Protein AF-A0A836UVW4-F1 (afdb_monomer_lite)

Secondary structure (DSSP, 8-state):
----PPPP-TT----HHHHHHHH---HHHHHHHHHHHHHHHHHHHHHHHHHHHHHHHHHHHHHHHHHHHHHHHHHHHHTTT---EESS----SSS--PEEPBPP-PPPPPP-----PPPPPPPPTTS-HHHHHHHHHHHHHHHHHHHHHHHHHHHHHHHHHHHHHHHHHTT-B--

Foldseek 3Di:
DDPDDDDDPLPDDDDLVRCCVVPVDDSVVSVVVNVVSVVVVVVVVVVVVVVVVVVVVVVVVVVVVVVVVVVVVVCVCVPPLHQLADCDDPDDPVDSGHHHAAEQDDQDDQDPDADPDDQDDQDDPVDPRVVVRVVSVVVNVVNVVVNVVSVVVNVVSVVVNVVSVVCVVSVRHDD

Structure (mmCIF, N/CA/C/O backbone):
data_AF-A0A836UVW4-F1
#
_entry.id   AF-A0A836UVW4-F1
#
loop_
_atom_site.group_PDB
_atom_site.id
_atom_site.type_symbol
_atom_site.label_atom_id
_atom_site.label_alt_id
_atom_site.label_comp_id
_atom_site.label_asym_id
_atom_site.label_entity_id
_atom_site.label_seq_id
_atom_site.pdbx_PDB_ins_code
_atom_site.Cartn_x
_atom_site.Cartn_y
_atom_site.Cartn_z
_atom_site.occupancy
_atom_site.B_iso_or_equiv
_atom_site.auth_seq_id
_atom_site.auth_comp_id
_atom_site.auth_asym_id
_atom_site.auth_atom_id
_atom_site.pdbx_PDB_model_num
ATOM 1 N N . MET A 1 1 ? 36.573 -0.872 -28.529 1.00 42.78 1 MET A N 1
ATOM 2 C CA . MET A 1 1 ? 36.962 0.307 -29.331 1.00 42.78 1 MET A CA 1
ATOM 3 C C . MET A 1 1 ? 36.820 -0.065 -30.794 1.00 42.78 1 MET A C 1
ATOM 5 O O . MET A 1 1 ? 37.561 -0.928 -31.245 1.00 42.78 1 MET A O 1
ATOM 9 N N . ALA A 1 2 ? 35.829 0.489 -31.494 1.00 44.72 2 ALA A N 1
ATOM 10 C CA . ALA A 1 2 ? 35.716 0.316 -32.940 1.00 44.72 2 ALA A CA 1
ATOM 11 C C . ALA A 1 2 ? 36.856 1.087 -33.626 1.00 44.72 2 ALA A C 1
ATOM 13 O O . ALA A 1 2 ? 37.186 2.196 -33.204 1.00 44.72 2 ALA A O 1
ATOM 14 N N . GLU A 1 3 ? 37.496 0.487 -34.631 1.00 41.88 3 GLU A N 1
ATOM 15 C CA . GLU A 1 3 ? 38.547 1.156 -35.402 1.00 41.88 3 GLU A CA 1
ATOM 16 C C . GLU A 1 3 ? 38.011 2.448 -36.047 1.00 41.88 3 GLU A C 1
ATOM 18 O O . GLU A 1 3 ? 36.883 2.450 -36.550 1.00 41.88 3 GLU A O 1
ATOM 23 N N . PRO A 1 4 ? 38.803 3.537 -36.095 1.00 46.94 4 PRO A N 1
ATOM 24 C CA . PRO A 1 4 ? 38.416 4.731 -36.830 1.00 46.94 4 PRO A CA 1
ATOM 25 C C . PRO A 1 4 ? 38.312 4.379 -38.318 1.00 46.94 4 PRO A C 1
ATOM 27 O O . PRO A 1 4 ? 39.313 4.095 -38.984 1.00 46.94 4 PRO A O 1
ATOM 30 N N . ARG A 1 5 ? 37.084 4.363 -38.847 1.00 56.50 5 ARG A N 1
ATOM 31 C CA . ARG A 1 5 ? 36.846 4.125 -40.272 1.00 56.50 5 ARG A CA 1
ATOM 32 C C . ARG A 1 5 ? 37.461 5.266 -41.078 1.00 56.50 5 ARG A C 1
ATOM 34 O O . ARG A 1 5 ? 37.298 6.443 -40.768 1.00 56.50 5 ARG A O 1
ATOM 41 N N . ARG A 1 6 ? 38.243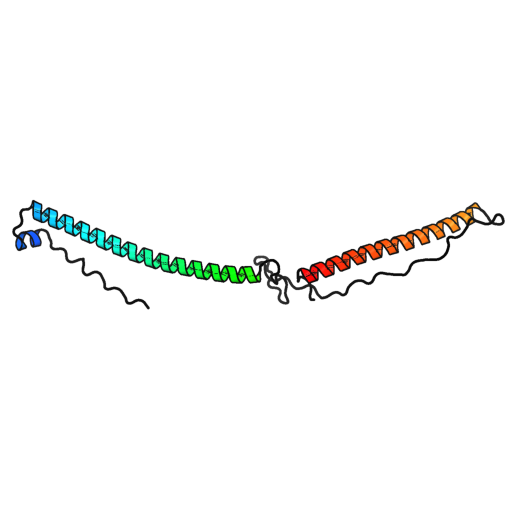 4.867 -42.081 1.00 51.75 6 ARG A N 1
ATOM 42 C CA . ARG A 1 6 ? 39.109 5.717 -42.904 1.00 51.75 6 ARG A CA 1
ATOM 43 C C . ARG A 1 6 ? 38.330 6.895 -43.488 1.00 51.75 6 ARG A C 1
ATOM 45 O O . ARG A 1 6 ? 37.303 6.693 -44.129 1.00 51.75 6 ARG A O 1
ATOM 52 N N . THR A 1 7 ? 38.868 8.100 -43.326 1.00 47.19 7 THR A N 1
ATOM 53 C CA . THR A 1 7 ? 38.403 9.318 -43.992 1.00 47.19 7 THR A CA 1
ATOM 54 C C . THR A 1 7 ? 38.245 9.068 -45.494 1.00 47.19 7 THR A C 1
ATOM 56 O O . THR A 1 7 ? 39.166 8.601 -46.166 1.00 47.19 7 THR A O 1
ATOM 59 N N . SER A 1 8 ? 37.046 9.350 -45.998 1.00 48.75 8 SER A N 1
ATOM 60 C CA . SER A 1 8 ? 36.608 9.134 -47.376 1.00 48.75 8 SER A CA 1
ATOM 61 C C . SER A 1 8 ? 37.585 9.725 -48.408 1.00 48.75 8 SER A C 1
ATOM 63 O O . SER A 1 8 ? 37.763 10.938 -48.497 1.00 48.75 8 SER A O 1
ATOM 65 N N . THR A 1 9 ? 38.193 8.879 -49.248 1.00 52.34 9 THR A N 1
ATOM 66 C CA . THR A 1 9 ? 39.016 9.279 -50.412 1.00 52.34 9 THR A CA 1
ATOM 67 C C . THR A 1 9 ? 38.180 9.791 -51.598 1.00 52.34 9 THR A C 1
ATOM 69 O O . THR A 1 9 ? 38.701 9.961 -52.697 1.00 52.34 9 THR A O 1
ATOM 72 N N . ARG A 1 10 ? 36.878 10.051 -51.410 1.00 56.22 10 ARG A N 1
ATOM 73 C CA . ARG A 1 10 ? 35.904 10.327 -52.487 1.00 56.22 10 ARG A CA 1
ATOM 74 C C . ARG A 1 10 ? 35.909 11.771 -53.015 1.00 56.22 10 ARG A C 1
ATOM 76 O O . ARG A 1 10 ? 35.035 12.126 -53.795 1.00 56.22 10 ARG A O 1
ATOM 83 N N . ARG A 1 11 ? 36.855 12.619 -52.593 1.00 58.84 11 ARG A N 1
ATOM 84 C CA . ARG A 1 11 ? 36.821 14.081 -52.827 1.00 58.84 11 ARG A CA 1
ATOM 85 C C . ARG A 1 11 ? 37.716 14.605 -53.956 1.00 58.84 11 ARG A C 1
ATOM 87 O O . ARG A 1 11 ? 37.769 15.813 -54.167 1.00 58.84 11 ARG A O 1
ATOM 94 N N . ALA A 1 12 ? 38.421 13.744 -54.688 1.00 62.53 12 ALA A N 1
ATOM 95 C CA . ALA A 1 12 ? 39.208 14.187 -55.840 1.00 62.53 12 ALA A CA 1
ATOM 96 C C . ALA A 1 12 ? 38.291 14.393 -57.061 1.00 62.53 12 ALA A C 1
ATOM 98 O O . ALA A 1 12 ? 37.961 13.435 -57.756 1.00 62.53 12 ALA A O 1
ATOM 99 N N . VAL A 1 13 ? 37.870 15.637 -57.310 1.00 70.81 13 VAL A N 1
ATOM 100 C CA . VAL A 1 13 ? 37.073 16.019 -58.489 1.00 70.81 13 VAL A CA 1
ATOM 101 C C . VAL A 1 13 ? 37.955 16.806 -59.456 1.00 70.81 13 VAL A C 1
ATOM 103 O O . VAL A 1 13 ? 38.582 17.790 -59.067 1.00 70.81 13 VAL A O 1
ATOM 106 N N . LEU A 1 14 ? 38.007 16.368 -60.716 1.00 80.81 14 LEU A N 1
ATOM 107 C CA . LEU A 1 14 ? 38.677 17.101 -61.791 1.00 80.81 14 LEU A CA 1
ATOM 108 C C . LEU A 1 14 ? 37.839 18.325 -62.189 1.00 80.81 14 LEU A C 1
ATOM 110 O O . LEU A 1 14 ? 36.615 18.241 -62.317 1.00 80.81 14 LEU A O 1
ATOM 114 N N . SER A 1 15 ? 38.492 19.465 -62.401 1.00 84.94 15 SER A N 1
ATOM 115 C CA . SER A 1 15 ? 37.840 20.673 -62.904 1.00 84.94 15 SER A CA 1
ATOM 116 C C . SER A 1 15 ? 37.337 20.476 -64.338 1.00 84.94 15 SER A C 1
ATOM 118 O O . SER A 1 15 ? 37.769 19.568 -65.048 1.00 84.94 15 SER A O 1
ATOM 120 N N . TYR A 1 16 ? 36.440 21.359 -64.785 1.00 87.44 16 TYR A N 1
ATOM 121 C CA . TYR A 1 16 ? 35.891 21.320 -66.147 1.00 87.44 16 TYR A CA 1
ATOM 122 C C . TYR A 1 16 ? 37.013 21.298 -67.193 1.00 87.44 16 TYR A C 1
ATOM 124 O O . TYR A 1 16 ? 37.022 20.470 -68.100 1.00 87.44 16 TYR A O 1
ATOM 132 N N . GLU A 1 17 ? 37.997 22.179 -67.012 1.00 87.38 17 GLU A N 1
ATOM 133 C CA . GLU A 1 17 ? 39.159 22.314 -67.885 1.00 87.38 17 GLU A CA 1
ATOM 134 C C . GLU A 1 17 ? 40.023 21.047 -67.880 1.00 87.38 17 GLU A C 1
ATOM 136 O O . GLU A 1 17 ? 40.427 20.574 -68.938 1.00 87.38 17 GLU A O 1
ATOM 141 N N . GLN A 1 18 ? 40.229 20.429 -66.712 1.00 88.56 18 GLN A N 1
ATOM 142 C CA . GLN A 1 18 ? 40.972 19.172 -66.607 1.00 88.56 18 GLN A CA 1
ATOM 143 C C . GLN A 1 18 ? 40.268 18.029 -67.341 1.00 88.56 18 GLN A C 1
ATOM 145 O O . GLN A 1 18 ? 40.917 17.292 -68.078 1.00 88.56 18 GLN A O 1
ATOM 150 N N . VAL A 1 19 ? 38.951 17.887 -67.178 1.00 87.12 19 VAL A N 1
ATOM 151 C CA . VAL A 1 19 ? 38.179 16.851 -67.880 1.00 87.12 19 VAL A CA 1
ATOM 152 C C . VAL A 1 19 ? 38.199 17.108 -69.385 1.00 87.12 19 VAL A C 1
ATOM 154 O O . VAL A 1 19 ? 38.484 16.191 -70.150 1.00 87.12 19 VAL A O 1
ATOM 157 N N . SER A 1 20 ? 37.972 18.351 -69.817 1.00 87.75 20 SER A N 1
ATOM 158 C CA . SER A 1 20 ? 37.973 18.724 -71.235 1.00 87.75 20 SER A CA 1
ATOM 159 C C . SER A 1 20 ? 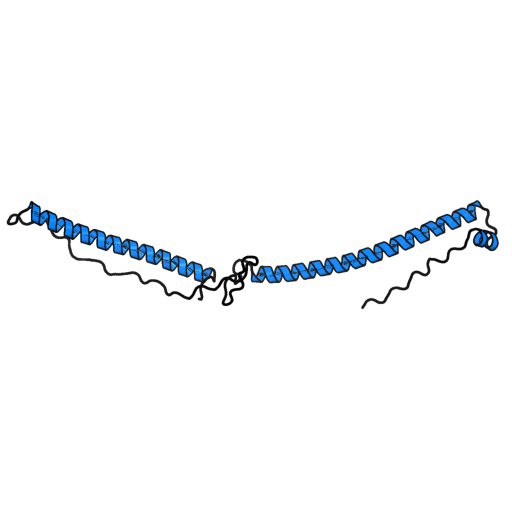39.317 18.444 -71.913 1.00 87.75 20 SER A C 1
ATOM 161 O O . SER A 1 20 ? 39.327 17.917 -73.021 1.00 87.75 20 SER A O 1
ATOM 163 N N . VAL A 1 21 ? 40.437 18.760 -71.253 1.00 91.19 21 VAL A N 1
ATOM 164 C CA . VAL A 1 21 ? 41.790 18.547 -71.794 1.00 91.19 21 VAL A CA 1
ATOM 165 C C . VAL A 1 21 ? 42.182 17.068 -71.792 1.00 91.19 21 VAL A C 1
ATOM 167 O O . VAL A 1 21 ? 42.831 16.613 -72.727 1.00 91.19 21 VAL A O 1
ATOM 170 N N . LEU A 1 22 ? 41.805 16.303 -70.762 1.00 90.62 22 LEU A N 1
ATOM 171 C CA . LEU A 1 22 ? 42.200 14.894 -70.636 1.00 90.62 22 LEU A CA 1
ATOM 172 C C . LEU A 1 22 ? 41.373 13.939 -71.501 1.00 90.62 22 LEU A C 1
ATOM 174 O O . LEU A 1 22 ? 41.853 12.856 -71.828 1.00 90.62 22 LEU A O 1
ATOM 178 N N . THR A 1 23 ? 40.126 14.296 -71.809 1.00 89.38 23 THR A N 1
ATOM 179 C CA . THR A 1 23 ? 39.171 13.385 -72.463 1.00 89.38 23 THR A CA 1
ATOM 180 C C . THR A 1 23 ? 38.800 13.793 -73.882 1.00 89.38 23 THR A C 1
ATOM 182 O O . THR A 1 23 ? 38.272 12.961 -74.616 1.00 89.38 23 THR A O 1
ATOM 185 N N . GLU A 1 24 ? 39.029 15.058 -74.256 1.00 91.06 24 GLU A N 1
ATOM 186 C CA . GLU A 1 24 ? 38.554 15.657 -75.514 1.00 91.06 24 GLU A CA 1
ATOM 187 C C . GLU A 1 24 ? 37.032 15.497 -75.724 1.00 91.06 24 GLU A C 1
ATOM 189 O O . GLU A 1 24 ? 36.526 15.520 -76.848 1.00 91.06 24 GLU A O 1
ATOM 194 N N . PHE A 1 25 ? 36.274 15.324 -74.635 1.00 91.44 25 PHE A N 1
ATOM 195 C CA . PHE A 1 25 ? 34.829 15.152 -74.700 1.00 91.44 25 PHE A CA 1
ATOM 196 C C . PHE A 1 25 ? 34.115 16.423 -75.190 1.00 91.44 25 PHE A C 1
ATOM 198 O O . PHE A 1 25 ? 34.524 17.538 -74.853 1.00 91.44 25 PHE A O 1
ATOM 205 N N . PRO A 1 26 ? 32.994 16.277 -75.925 1.00 92.81 26 PRO A N 1
ATOM 206 C CA . PRO A 1 26 ? 32.101 17.391 -76.224 1.00 92.81 26 PRO A CA 1
ATOM 207 C C . PRO A 1 26 ? 31.616 18.079 -74.942 1.00 92.81 26 PRO A C 1
ATOM 209 O O . PRO A 1 26 ? 31.394 17.418 -73.928 1.00 92.81 26 PRO A O 1
ATOM 212 N N . GLU A 1 27 ? 31.361 19.388 -75.005 1.00 91.56 27 GLU A N 1
ATOM 213 C CA . GLU A 1 27 ? 30.943 20.212 -73.856 1.00 91.56 27 GLU A CA 1
ATOM 214 C C . GLU A 1 27 ? 29.807 19.583 -73.032 1.00 91.56 27 GLU A C 1
ATOM 216 O O . GLU A 1 27 ? 29.866 19.568 -71.803 1.00 91.56 27 GLU A O 1
ATOM 221 N N . LEU A 1 28 ? 28.788 19.033 -73.702 1.00 91.56 28 LEU A N 1
ATOM 222 C CA . LEU A 1 28 ? 27.656 18.389 -73.034 1.00 91.56 28 LEU A CA 1
ATOM 223 C C . LEU A 1 28 ? 28.097 17.183 -72.190 1.00 91.56 28 LEU A C 1
ATOM 225 O O . LEU A 1 28 ? 27.674 17.055 -71.049 1.00 91.56 28 LEU A O 1
ATOM 229 N N . MET A 1 29 ? 29.012 16.357 -72.700 1.00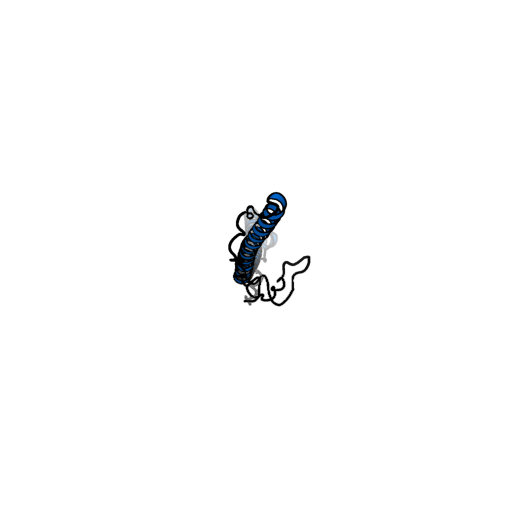 90.50 29 MET A N 1
ATOM 230 C CA . MET A 1 29 ? 29.528 15.194 -71.973 1.00 90.50 29 MET A CA 1
ATOM 231 C C . MET A 1 29 ? 30.427 15.591 -70.799 1.00 90.50 29 MET A C 1
ATOM 233 O O . MET A 1 29 ? 30.406 14.926 -69.765 1.00 90.50 29 MET A O 1
ATOM 237 N N . VAL A 1 30 ? 31.193 16.682 -70.924 1.00 88.94 30 VAL A N 1
ATOM 238 C CA . VAL A 1 30 ? 31.967 17.233 -69.798 1.00 88.94 30 VAL A CA 1
ATOM 239 C C . VAL A 1 30 ? 31.022 17.728 -68.698 1.00 88.94 30 VAL A C 1
ATOM 241 O O . VAL A 1 30 ? 31.258 17.458 -67.521 1.00 88.94 30 VAL A O 1
ATOM 244 N N . LYS A 1 31 ? 29.924 18.403 -69.063 1.00 87.50 31 LYS A N 1
ATOM 245 C CA . LYS A 1 31 ? 28.895 18.863 -68.116 1.00 87.50 31 LYS A CA 1
ATOM 246 C C . LYS A 1 31 ? 28.164 17.705 -67.439 1.00 87.50 31 LYS A C 1
ATOM 248 O O . LYS A 1 31 ? 28.026 17.729 -66.219 1.00 87.50 31 LYS A O 1
ATOM 253 N N . ASP A 1 32 ? 27.758 16.689 -68.197 1.00 89.94 32 ASP A N 1
ATOM 254 C CA . ASP A 1 32 ? 27.104 15.493 -67.655 1.00 89.94 32 ASP A CA 1
ATOM 255 C C . ASP A 1 32 ? 28.026 14.757 -66.680 1.00 89.94 32 ASP A C 1
ATOM 257 O O . ASP A 1 32 ? 27.609 14.400 -65.580 1.00 89.94 32 ASP A O 1
ATOM 261 N N . TYR A 1 33 ? 29.306 14.602 -67.038 1.00 88.38 33 TYR A N 1
ATOM 262 C CA . TYR A 1 33 ? 30.322 14.066 -66.137 1.00 88.38 33 TYR A CA 1
ATOM 263 C C . TYR A 1 33 ? 30.369 14.883 -64.840 1.00 88.38 33 TYR A C 1
ATOM 265 O O . TYR A 1 33 ? 30.186 14.332 -63.760 1.00 88.38 33 TYR A O 1
ATOM 273 N N . GLN A 1 34 ? 30.540 16.204 -64.912 1.00 86.50 34 GLN A N 1
ATOM 274 C CA . GLN A 1 34 ? 30.600 17.031 -63.704 1.00 86.50 34 GLN A CA 1
ATOM 275 C C . GLN A 1 34 ? 29.332 16.949 -62.844 1.00 86.50 34 GLN A C 1
ATOM 277 O O . GLN A 1 34 ? 29.448 16.903 -61.620 1.00 86.50 34 GLN A O 1
ATOM 282 N N . GLY A 1 35 ? 28.148 16.893 -63.461 1.00 87.75 35 GLY A N 1
ATOM 283 C CA . GLY A 1 35 ? 26.875 16.725 -62.759 1.00 87.75 35 GLY A CA 1
ATOM 284 C C . GLY A 1 35 ? 26.793 15.394 -62.013 1.00 87.75 35 GLY A C 1
ATOM 285 O O . GLY A 1 35 ? 26.560 15.378 -60.807 1.00 87.75 35 GLY A O 1
ATOM 286 N N . ILE A 1 36 ? 27.095 14.284 -62.694 1.00 88.56 36 ILE A N 1
ATOM 287 C CA . ILE A 1 36 ? 27.105 12.940 -62.092 1.00 88.56 36 ILE A CA 1
ATOM 288 C C . ILE A 1 36 ? 28.098 12.865 -60.923 1.00 88.56 36 ILE A C 1
ATOM 290 O O . ILE A 1 36 ? 27.806 12.265 -59.888 1.00 88.56 36 ILE A O 1
ATOM 294 N N . PHE A 1 37 ? 29.273 13.486 -61.059 1.00 84.88 37 PHE A N 1
ATOM 295 C CA . PHE A 1 37 ? 30.259 13.532 -59.978 1.00 84.88 37 PHE A CA 1
ATOM 296 C C . PHE A 1 37 ? 29.796 14.387 -58.796 1.00 84.88 37 PHE A C 1
ATOM 298 O O . PHE A 1 37 ? 30.016 13.992 -57.651 1.00 84.88 37 PHE A O 1
ATOM 305 N N . ALA A 1 38 ? 29.140 15.521 -59.045 1.00 85.31 38 ALA A N 1
ATOM 306 C CA . ALA A 1 38 ? 28.564 16.342 -57.984 1.00 85.31 38 ALA A CA 1
ATOM 307 C C . ALA A 1 38 ? 27.494 15.567 -57.193 1.00 85.31 38 ALA A C 1
ATOM 309 O O . ALA A 1 38 ? 27.536 15.561 -55.961 1.00 85.31 38 ALA A O 1
ATOM 310 N N . ASP A 1 39 ? 26.612 14.836 -57.879 1.00 88.62 39 ASP A N 1
ATOM 311 C CA . ASP A 1 39 ? 25.606 13.974 -57.247 1.00 88.62 39 ASP A CA 1
ATOM 312 C C . ASP A 1 39 ? 26.250 12.839 -56.439 1.00 88.62 39 ASP A C 1
ATOM 314 O O . ASP A 1 39 ? 25.805 12.513 -55.336 1.00 88.62 39 ASP A O 1
ATOM 318 N N . PHE A 1 40 ? 27.336 12.246 -56.946 1.00 87.38 40 PHE A N 1
ATOM 319 C CA . PHE A 1 40 ? 28.084 11.221 -56.218 1.00 87.38 40 PHE A CA 1
ATOM 320 C C . PHE A 1 40 ? 28.688 11.765 -54.916 1.00 87.38 40 PHE A C 1
ATOM 322 O O . PHE A 1 40 ? 28.617 11.098 -53.882 1.00 87.38 40 PHE A O 1
ATOM 329 N N . VAL A 1 41 ? 29.247 12.979 -54.946 1.00 85.38 41 VAL A N 1
ATOM 330 C CA . VAL A 1 41 ? 29.773 13.651 -53.748 1.00 85.38 41 VAL A CA 1
ATOM 331 C C . VAL A 1 41 ? 28.646 13.948 -52.756 1.00 85.38 41 VAL A C 1
ATOM 333 O O . VAL A 1 41 ? 28.776 13.604 -51.583 1.00 85.38 41 VAL A O 1
ATOM 336 N N . ALA A 1 42 ? 27.515 14.490 -53.215 1.00 86.62 42 ALA A N 1
ATOM 337 C CA . ALA A 1 42 ? 26.364 14.779 -52.356 1.00 86.62 42 ALA A CA 1
ATOM 338 C C . ALA A 1 42 ? 25.778 13.513 -51.701 1.00 86.62 42 ALA A C 1
ATOM 340 O O . ALA A 1 42 ? 25.433 13.511 -50.515 1.00 86.62 42 ALA A O 1
ATOM 341 N N . ASN A 1 43 ? 25.708 12.409 -52.450 1.00 89.75 43 ASN A N 1
ATOM 342 C CA . ASN A 1 43 ? 25.307 11.109 -51.919 1.00 89.75 43 ASN A CA 1
ATOM 343 C C . ASN A 1 43 ? 26.312 10.583 -50.889 1.00 89.75 43 ASN A C 1
ATOM 345 O O . ASN A 1 43 ? 25.902 10.037 -49.867 1.00 89.75 43 ASN A O 1
ATOM 349 N N . ALA A 1 44 ? 27.615 10.760 -51.123 1.00 87.00 44 ALA A N 1
ATOM 350 C CA . ALA A 1 44 ? 28.640 10.375 -50.160 1.00 87.00 44 ALA A CA 1
ATOM 351 C C . ALA A 1 44 ? 28.512 11.160 -48.844 1.00 87.00 44 ALA A C 1
ATOM 353 O O . ALA A 1 44 ? 28.475 10.534 -47.791 1.00 87.00 44 ALA A O 1
ATOM 354 N N . ASP A 1 45 ? 28.353 12.485 -48.896 1.00 85.75 45 ASP A N 1
ATOM 355 C CA . ASP A 1 45 ? 28.161 13.307 -47.691 1.00 85.75 45 ASP A CA 1
ATOM 356 C C . ASP A 1 45 ? 26.852 12.936 -46.953 1.00 85.75 45 ASP A C 1
ATOM 358 O O . ASP A 1 45 ? 26.802 12.914 -45.721 1.00 85.75 45 ASP A O 1
ATOM 362 N N . SER A 1 46 ? 25.792 12.585 -47.693 1.00 91.81 46 SER A N 1
ATOM 363 C CA . SER A 1 46 ? 24.529 12.109 -47.108 1.00 91.81 46 SER A CA 1
ATOM 364 C C . SER A 1 46 ? 24.692 10.764 -46.392 1.00 91.81 46 SER A C 1
ATOM 366 O O . SER A 1 46 ? 24.128 10.572 -45.314 1.00 91.81 46 SER A O 1
ATOM 368 N N . ILE A 1 47 ? 25.478 9.842 -46.961 1.00 89.50 47 ILE A N 1
ATOM 369 C CA . ILE A 1 47 ? 25.819 8.558 -46.331 1.00 89.50 47 ILE A CA 1
ATOM 370 C C . ILE A 1 47 ? 26.628 8.792 -45.054 1.00 89.50 47 ILE A C 1
ATOM 372 O O . ILE A 1 47 ? 26.280 8.225 -44.020 1.00 89.50 47 ILE A O 1
ATOM 376 N N . ASP A 1 48 ? 27.638 9.661 -45.100 1.00 86.94 48 ASP A N 1
ATOM 377 C CA . ASP A 1 48 ? 28.472 9.984 -43.938 1.00 86.94 48 ASP A CA 1
ATOM 378 C C . ASP A 1 48 ? 27.615 10.592 -42.803 1.00 86.94 48 ASP A C 1
ATOM 380 O O . ASP A 1 48 ? 27.748 10.228 -41.634 1.00 86.94 48 ASP A O 1
ATOM 384 N N . SER A 1 49 ? 26.658 11.467 -43.139 1.00 90.00 49 SER A N 1
ATOM 385 C CA . SER A 1 49 ? 25.709 12.028 -42.166 1.00 90.00 49 SER A CA 1
ATOM 386 C C . SER A 1 49 ? 24.770 10.974 -41.565 1.00 90.00 49 SER A C 1
ATOM 388 O O . SER A 1 49 ? 24.486 11.005 -40.363 1.00 90.00 49 SER A O 1
ATOM 390 N N . LEU A 1 50 ? 24.282 10.031 -42.377 1.00 93.62 50 LEU A N 1
ATOM 391 C CA . LEU A 1 50 ? 23.449 8.929 -41.897 1.00 93.62 50 LEU A CA 1
ATOM 392 C C . LEU A 1 50 ? 24.229 7.983 -40.981 1.00 93.62 50 LEU A C 1
ATOM 394 O O . LEU A 1 50 ? 23.673 7.555 -39.973 1.00 93.62 50 LEU A O 1
ATOM 398 N N . GLU A 1 51 ? 25.499 7.701 -41.279 1.00 92.38 51 GLU A N 1
ATOM 399 C CA . GLU A 1 51 ? 26.359 6.874 -40.424 1.00 92.38 51 GLU A CA 1
ATOM 400 C C . GLU A 1 51 ? 26.507 7.497 -39.029 1.00 92.38 51 GLU A C 1
ATOM 402 O O . GLU A 1 51 ? 26.275 6.817 -38.031 1.00 92.38 51 GLU A O 1
ATOM 407 N N . ILE A 1 52 ? 26.758 8.810 -38.948 1.00 91.56 52 ILE A N 1
ATOM 408 C CA . ILE A 1 52 ? 26.813 9.533 -37.665 1.00 91.56 52 ILE A CA 1
ATOM 409 C C . ILE A 1 52 ? 25.489 9.399 -36.897 1.00 91.56 52 ILE A C 1
ATOM 411 O O . ILE A 1 52 ? 25.488 9.093 -35.706 1.00 91.56 52 ILE A O 1
ATOM 415 N N . ARG A 1 53 ? 24.347 9.592 -37.570 1.00 95.44 53 ARG A N 1
ATOM 416 C CA . ARG A 1 53 ? 23.021 9.488 -36.934 1.00 95.44 53 ARG A CA 1
ATOM 417 C C . ARG A 1 53 ? 22.718 8.079 -36.428 1.00 95.44 53 ARG A C 1
ATOM 419 O O . ARG A 1 53 ? 22.075 7.948 -35.390 1.00 95.44 53 ARG A O 1
ATOM 426 N N . ILE A 1 54 ? 23.142 7.045 -37.154 1.00 96.19 54 ILE A N 1
ATOM 427 C CA . ILE A 1 54 ? 22.972 5.646 -36.742 1.00 96.19 54 ILE A CA 1
ATOM 428 C C . ILE A 1 54 ? 23.780 5.377 -35.474 1.00 96.19 54 ILE A C 1
ATOM 430 O O . ILE A 1 54 ? 23.207 4.875 -34.515 1.00 96.19 54 ILE A O 1
ATOM 434 N N . ILE A 1 55 ? 25.046 5.801 -35.430 1.00 94.56 55 ILE A N 1
ATOM 435 C CA . ILE A 1 55 ? 25.908 5.631 -34.251 1.00 94.56 55 ILE A CA 1
ATOM 436 C C . ILE A 1 55 ? 25.284 6.302 -33.021 1.00 94.56 55 ILE A C 1
ATOM 438 O O . ILE A 1 55 ? 25.119 5.666 -31.984 1.00 94.56 55 ILE A O 1
ATOM 442 N N . THR A 1 56 ? 24.852 7.560 -33.141 1.00 95.62 56 THR A N 1
ATOM 443 C CA . THR A 1 56 ? 24.194 8.264 -32.028 1.00 95.62 56 THR A CA 1
ATOM 444 C C . THR A 1 56 ? 22.901 7.574 -31.586 1.00 95.62 56 THR A C 1
ATOM 446 O O . THR A 1 56 ? 22.590 7.531 -30.397 1.00 95.62 56 THR A O 1
ATOM 449 N N . ASN A 1 57 ? 22.124 7.024 -32.520 1.00 96.94 57 ASN A N 1
ATOM 450 C CA . ASN A 1 57 ? 20.911 6.289 -32.173 1.00 96.94 57 ASN A CA 1
ATOM 451 C C . ASN A 1 57 ? 21.218 4.972 -31.453 1.00 96.94 57 ASN A C 1
ATOM 453 O O . ASN A 1 57 ? 20.506 4.643 -30.510 1.00 96.94 57 ASN A O 1
ATOM 457 N N . GLU A 1 58 ? 22.254 4.240 -31.864 1.00 97.50 58 GLU A N 1
ATOM 458 C CA . GLU A 1 58 ? 22.708 3.024 -31.179 1.00 97.50 58 GLU A CA 1
ATOM 459 C C . GLU A 1 58 ? 23.123 3.329 -29.733 1.00 97.50 58 GLU A C 1
ATOM 461 O O . GLU A 1 58 ? 22.660 2.658 -28.810 1.00 97.50 58 GLU A O 1
ATOM 466 N N . GLU A 1 59 ? 23.903 4.393 -29.519 1.00 96.69 59 GLU A N 1
ATOM 467 C CA . 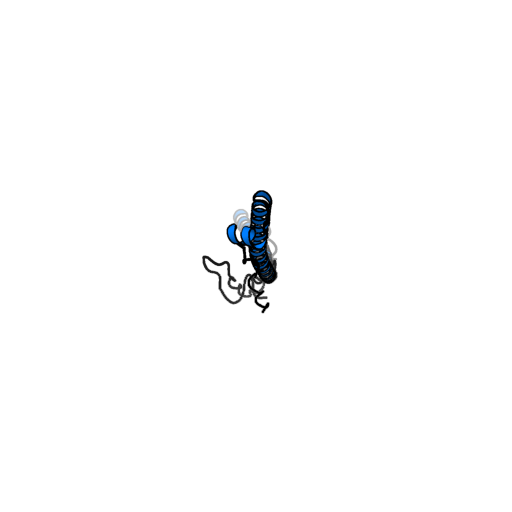GLU A 1 59 ? 24.292 4.856 -28.179 1.00 96.69 59 GLU A CA 1
ATOM 468 C C . GLU A 1 59 ? 23.070 5.231 -27.326 1.00 96.69 59 GLU A C 1
ATOM 470 O O . GLU A 1 59 ? 22.943 4.786 -26.186 1.00 96.69 59 GLU A O 1
ATOM 475 N N . ASN A 1 60 ? 22.123 5.992 -27.882 1.00 96.88 60 ASN A N 1
ATOM 476 C CA . ASN A 1 60 ? 20.903 6.385 -27.172 1.00 96.88 60 ASN A CA 1
ATOM 477 C C . ASN A 1 60 ? 19.993 5.194 -26.841 1.00 96.88 60 ASN A C 1
ATOM 479 O O . ASN A 1 60 ? 19.363 5.176 -25.784 1.00 96.88 60 ASN A O 1
ATOM 483 N N . ILE A 1 61 ? 19.897 4.206 -27.734 1.00 97.50 61 ILE A N 1
ATOM 484 C CA . ILE A 1 61 ? 19.141 2.974 -27.482 1.00 97.50 61 ILE A CA 1
ATOM 485 C C . ILE A 1 61 ? 19.770 2.209 -26.320 1.00 97.50 61 ILE A C 1
ATOM 487 O O . ILE A 1 61 ? 19.035 1.759 -25.444 1.00 97.50 61 ILE A O 1
ATOM 491 N N . GLN A 1 62 ? 21.101 2.111 -26.279 1.00 97.19 62 GLN A N 1
ATOM 492 C CA . GLN A 1 62 ? 21.793 1.461 -25.171 1.00 97.19 62 GLN A CA 1
ATOM 493 C C . GLN A 1 62 ? 21.560 2.206 -23.852 1.00 97.19 62 GLN A C 1
ATOM 495 O O . GLN A 1 62 ? 21.165 1.585 -22.873 1.00 97.19 62 GLN A O 1
ATOM 500 N N . ILE A 1 63 ? 21.684 3.537 -23.843 1.00 96.50 63 ILE A N 1
ATOM 501 C CA . ILE A 1 63 ? 21.388 4.365 -22.661 1.00 96.50 63 ILE A CA 1
ATOM 502 C C . ILE A 1 63 ? 19.951 4.143 -22.176 1.00 96.50 63 ILE A C 1
ATOM 504 O O . ILE A 1 63 ? 19.706 4.021 -20.979 1.00 96.50 63 ILE A O 1
ATOM 508 N N . ASN A 1 64 ? 18.983 4.084 -23.091 1.00 96.06 64 ASN A N 1
ATOM 509 C CA . ASN A 1 64 ? 17.594 3.825 -22.726 1.00 96.06 64 ASN A CA 1
ATOM 510 C C . ASN A 1 64 ? 17.399 2.413 -22.164 1.00 96.06 64 ASN A C 1
ATOM 512 O O . ASN A 1 64 ? 16.638 2.256 -21.213 1.00 96.06 64 ASN A O 1
ATOM 516 N N . ALA A 1 65 ? 18.071 1.406 -22.725 1.00 96.44 65 ALA A N 1
ATOM 517 C CA . ALA A 1 65 ? 18.035 0.043 -22.207 1.00 96.44 65 ALA A CA 1
ATOM 518 C C . ALA A 1 65 ? 18.594 -0.020 -20.777 1.00 96.44 65 ALA A C 1
ATOM 520 O O . ALA A 1 65 ? 17.907 -0.519 -19.886 1.00 96.44 65 ALA A O 1
ATOM 521 N N . ASP A 1 66 ? 19.762 0.584 -20.544 1.00 93.88 66 ASP A N 1
ATOM 522 C CA . ASP A 1 66 ? 20.397 0.659 -19.226 1.00 93.88 66 ASP A CA 1
ATOM 523 C C . ASP A 1 66 ? 19.496 1.404 -18.219 1.00 93.88 66 ASP A C 1
ATOM 525 O O . ASP A 1 66 ? 19.307 0.964 -17.084 1.00 93.88 66 ASP A O 1
ATOM 529 N N . ASN A 1 67 ? 18.868 2.508 -18.644 1.00 92.50 67 ASN A N 1
ATOM 530 C CA . ASN A 1 67 ? 17.927 3.266 -17.814 1.00 92.50 67 ASN A CA 1
ATOM 531 C C . ASN A 1 67 ? 16.674 2.456 -17.461 1.00 92.50 67 ASN A C 1
ATOM 533 O O . ASN A 1 67 ? 16.182 2.561 -16.338 1.00 92.50 67 ASN A O 1
ATOM 537 N N . PHE A 1 68 ? 16.133 1.671 -18.397 1.00 90.00 68 PHE A N 1
ATOM 538 C CA . PHE A 1 68 ? 14.973 0.826 -18.121 1.00 90.00 68 PHE A CA 1
ATOM 539 C C . PHE A 1 68 ? 15.313 -0.324 -17.175 1.00 90.00 68 PHE A C 1
ATOM 541 O O . PHE A 1 68 ? 14.511 -0.609 -16.292 1.00 90.00 68 PHE A O 1
ATOM 548 N N . GLU A 1 69 ? 16.488 -0.937 -17.301 1.00 90.44 69 GLU A N 1
ATOM 549 C CA . GLU A 1 69 ? 16.953 -1.976 -16.374 1.00 90.44 69 GLU A CA 1
ATOM 550 C C . GLU A 1 69 ? 17.177 -1.415 -14.959 1.00 90.44 69 GLU A C 1
ATOM 552 O O . GLU A 1 69 ? 16.728 -2.000 -13.968 1.00 90.44 69 GLU A O 1
ATOM 557 N N . ALA A 1 70 ? 17.784 -0.228 -14.855 1.00 83.50 70 ALA A N 1
ATOM 558 C CA . ALA A 1 70 ? 17.936 0.479 -13.586 1.00 83.50 70 ALA A CA 1
ATOM 559 C C . ALA A 1 70 ? 16.577 0.855 -12.971 1.00 83.50 70 ALA A C 1
ATOM 561 O O . ALA A 1 70 ? 16.363 0.676 -11.770 1.00 83.50 70 ALA A O 1
ATOM 562 N N . HIS A 1 71 ? 15.639 1.341 -13.790 1.00 81.94 71 HIS A N 1
ATOM 563 C CA . HIS A 1 71 ? 14.286 1.657 -13.343 1.00 81.94 71 HIS A CA 1
ATOM 564 C C . HIS A 1 71 ? 13.525 0.404 -12.895 1.00 81.94 71 HIS A C 1
ATOM 566 O O . HIS A 1 71 ? 12.853 0.457 -11.874 1.00 81.94 71 HIS A O 1
ATOM 572 N N . ASP A 1 72 ? 13.608 -0.715 -13.615 1.00 81.69 72 ASP A N 1
ATOM 573 C CA . ASP A 1 72 ? 12.948 -1.971 -13.230 1.00 81.69 72 ASP A CA 1
ATOM 574 C C . ASP A 1 72 ? 13.508 -2.520 -11.911 1.00 81.69 72 ASP A C 1
ATOM 576 O O . ASP A 1 72 ? 12.750 -2.905 -11.019 1.00 81.69 72 ASP A O 1
ATOM 580 N N . THR A 1 73 ? 14.829 -2.440 -11.733 1.00 73.50 73 THR A N 1
ATOM 581 C CA . THR A 1 73 ? 15.494 -2.770 -10.465 1.00 73.50 73 THR A CA 1
ATOM 582 C C . THR A 1 73 ? 14.970 -1.886 -9.328 1.00 73.50 73 THR A C 1
ATOM 584 O O . THR A 1 73 ? 14.490 -2.400 -8.319 1.00 73.50 73 THR A O 1
ATOM 587 N N . SER A 1 74 ? 14.949 -0.562 -9.518 1.00 68.56 74 SER A N 1
ATOM 588 C CA . SER A 1 74 ? 14.432 0.388 -8.522 1.00 68.56 74 SER A CA 1
ATOM 589 C C . SER A 1 74 ? 12.936 0.195 -8.239 1.00 68.56 74 SER A C 1
ATOM 591 O O . SER A 1 74 ? 12.503 0.165 -7.090 1.00 68.56 74 SER A O 1
ATOM 593 N N . ASN A 1 75 ? 12.110 -0.008 -9.261 1.00 63.19 75 ASN A N 1
ATOM 594 C CA . ASN A 1 75 ? 10.675 -0.206 -9.087 1.00 63.19 75 ASN A CA 1
ATOM 595 C C . ASN A 1 75 ? 10.358 -1.573 -8.461 1.00 63.19 75 ASN A C 1
ATOM 597 O O . ASN A 1 75 ? 9.310 -1.728 -7.845 1.00 63.19 75 ASN A O 1
ATOM 601 N N . THR A 1 76 ? 11.266 -2.546 -8.556 1.00 58.28 76 THR A N 1
ATOM 602 C CA . THR A 1 76 ? 11.205 -3.804 -7.798 1.00 58.28 76 THR A CA 1
ATOM 603 C C . THR A 1 76 ? 11.599 -3.600 -6.329 1.00 58.28 76 THR A C 1
ATOM 605 O O . THR A 1 76 ? 11.007 -4.225 -5.450 1.00 58.28 76 THR A O 1
ATOM 608 N N . GLU A 1 77 ? 12.509 -2.668 -6.030 1.00 54.78 77 GLU A N 1
ATOM 609 C CA . GLU A 1 77 ? 12.818 -2.234 -4.656 1.00 54.78 77 GLU A CA 1
ATOM 610 C C . GLU A 1 77 ? 11.663 -1.434 -4.017 1.00 54.78 77 GLU A C 1
ATOM 612 O O . GLU A 1 77 ? 11.419 -1.562 -2.815 1.00 54.78 77 GLU A O 1
ATOM 617 N N . HIS A 1 78 ? 10.903 -0.673 -4.815 1.00 52.41 78 HIS A N 1
ATOM 618 C CA . HIS A 1 78 ? 9.737 0.122 -4.387 1.00 52.41 78 HIS A CA 1
ATOM 619 C C . HIS A 1 78 ? 8.374 -0.577 -4.580 1.00 52.41 78 HIS A C 1
ATOM 621 O O . HIS A 1 78 ? 7.339 -0.090 -4.114 1.00 52.41 78 HIS A O 1
ATOM 627 N N . GLY A 1 79 ? 8.340 -1.718 -5.264 1.00 46.44 79 GLY A N 1
ATOM 628 C CA . GLY A 1 79 ? 7.121 -2.323 -5.793 1.00 46.44 79 GLY A CA 1
ATOM 629 C C . GLY A 1 79 ? 6.253 -2.959 -4.719 1.00 46.44 79 GLY A C 1
ATOM 630 O O . GLY A 1 79 ? 6.579 -4.034 -4.235 1.00 46.44 79 GLY A O 1
ATOM 631 N N . VAL A 1 80 ? 5.129 -2.305 -4.389 1.00 48.75 80 VAL A N 1
ATOM 632 C CA . VAL A 1 80 ? 3.914 -2.751 -3.647 1.00 48.75 80 VAL A CA 1
ATOM 633 C C . VAL A 1 80 ? 4.110 -3.349 -2.232 1.00 48.75 80 VAL A C 1
ATOM 635 O O . VAL A 1 80 ? 3.196 -3.321 -1.414 1.00 48.75 80 VAL A O 1
ATOM 638 N N . ALA A 1 81 ? 5.312 -3.815 -1.908 1.00 49.81 81 ALA A N 1
ATOM 639 C CA . ALA A 1 81 ? 5.827 -4.264 -0.619 1.00 49.81 81 ALA A CA 1
ATOM 640 C C . ALA A 1 81 ? 7.309 -3.856 -0.445 1.00 49.81 81 ALA A C 1
ATOM 642 O O . ALA A 1 81 ? 8.025 -4.454 0.375 1.00 49.81 81 ALA A O 1
ATOM 643 N N . GLY A 1 82 ? 7.765 -2.883 -1.245 1.00 54.31 82 GLY A N 1
ATOM 644 C CA . GLY A 1 82 ? 9.063 -2.236 -1.106 1.00 54.31 82 GLY A CA 1
ATOM 645 C C . GLY A 1 82 ? 9.213 -1.616 0.278 1.00 54.31 82 GLY A C 1
ATOM 646 O O . GLY A 1 82 ? 8.231 -1.183 0.887 1.00 54.31 82 GLY A O 1
ATOM 647 N N . VAL A 1 83 ? 10.431 -1.631 0.812 1.00 57.88 83 VAL A N 1
ATOM 648 C CA . VAL A 1 83 ? 10.762 -1.144 2.160 1.00 57.88 83 VAL A CA 1
ATOM 649 C C . VAL A 1 83 ? 10.752 0.393 2.138 1.00 57.88 83 VAL A C 1
ATOM 651 O O . VAL A 1 83 ? 11.781 1.049 2.197 1.00 57.88 83 VAL A O 1
ATOM 654 N N . ASN A 1 84 ? 9.560 0.985 2.001 1.00 59.25 84 ASN A N 1
ATOM 655 C CA . ASN A 1 84 ? 9.340 2.441 2.004 1.00 59.25 84 ASN A CA 1
ATOM 656 C C . ASN A 1 84 ? 9.530 3.056 3.400 1.00 59.25 84 ASN A C 1
ATOM 658 O O . ASN A 1 84 ? 9.525 4.275 3.570 1.00 59.25 84 ASN A O 1
ATOM 662 N N . VAL A 1 85 ? 9.668 2.197 4.405 1.00 66.31 85 VAL A N 1
ATOM 663 C CA . VAL A 1 85 ? 9.987 2.545 5.781 1.00 66.31 85 VAL A CA 1
ATOM 664 C C . VAL A 1 85 ? 11.137 1.678 6.275 1.00 66.31 85 VAL A C 1
ATOM 666 O O . VAL A 1 85 ? 11.216 0.498 5.952 1.00 66.31 85 VAL A O 1
ATOM 669 N N . GLY A 1 86 ? 12.044 2.247 7.052 1.00 66.06 86 GLY A N 1
ATOM 670 C CA . GLY A 1 86 ? 13.306 1.598 7.383 1.00 66.06 86 GLY A CA 1
ATOM 671 C C . GLY A 1 86 ? 13.999 2.273 8.554 1.00 66.06 86 GLY A C 1
ATOM 672 O O . GLY A 1 86 ? 13.422 3.113 9.242 1.00 66.06 86 GLY A O 1
ATOM 673 N N . THR A 1 87 ? 15.235 1.865 8.824 1.00 63.91 87 THR A N 1
ATOM 674 C CA . THR A 1 87 ? 15.994 2.322 10.001 1.00 63.91 87 THR A CA 1
ATOM 675 C C . THR A 1 87 ? 16.645 3.689 9.816 1.00 63.91 87 THR A C 1
ATOM 677 O O . THR A 1 87 ? 17.121 4.279 10.782 1.00 63.91 87 THR A O 1
ATOM 680 N N . GLU A 1 88 ? 16.674 4.193 8.587 1.00 56.69 88 GLU A N 1
ATOM 681 C CA . GLU A 1 88 ? 17.303 5.453 8.210 1.00 56.69 88 GLU A CA 1
ATOM 682 C C . GLU A 1 88 ? 16.223 6.412 7.689 1.00 56.69 88 GLU A C 1
ATOM 684 O O . GLU A 1 88 ? 15.384 6.024 6.877 1.00 56.69 88 GLU A O 1
ATOM 689 N N . ASN A 1 89 ? 16.213 7.658 8.177 1.00 60.75 89 ASN A N 1
ATOM 690 C CA . ASN A 1 89 ? 15.271 8.683 7.727 1.00 60.75 89 ASN A CA 1
ATOM 691 C C . ASN A 1 89 ? 15.900 9.507 6.599 1.00 60.75 89 ASN A C 1
ATOM 693 O O . ASN A 1 89 ? 16.672 10.431 6.858 1.00 60.75 89 ASN A O 1
ATOM 697 N N . PHE A 1 90 ? 15.553 9.177 5.359 1.00 63.56 90 PHE A N 1
ATOM 698 C CA . PHE A 1 90 ? 15.989 9.927 4.175 1.00 63.56 90 PHE A CA 1
ATOM 699 C C . PHE A 1 90 ? 14.890 10.822 3.604 1.00 63.56 90 PHE A C 1
ATOM 701 O O . PHE A 1 90 ? 15.090 11.461 2.569 1.00 63.56 90 PHE A O 1
ATOM 708 N N . CYS A 1 91 ? 13.718 10.856 4.242 1.00 60.69 91 CYS A N 1
ATOM 709 C CA . CYS A 1 91 ? 12.611 11.665 3.768 1.00 60.69 91 CYS A CA 1
ATOM 710 C C . CYS A 1 91 ? 12.922 13.147 4.017 1.00 60.69 91 CYS A C 1
ATOM 712 O O . CYS A 1 91 ? 13.081 13.587 5.156 1.00 60.69 91 CYS A O 1
ATOM 714 N N . THR A 1 92 ? 13.025 13.913 2.933 1.00 58.62 92 THR A N 1
ATOM 715 C CA . THR A 1 92 ? 13.164 15.377 2.962 1.00 58.62 92 THR A CA 1
ATOM 716 C C . THR A 1 92 ? 11.949 16.001 2.284 1.00 58.62 92 THR A C 1
ATOM 718 O O . THR A 1 92 ? 11.223 15.313 1.571 1.00 58.62 92 THR A O 1
ATOM 721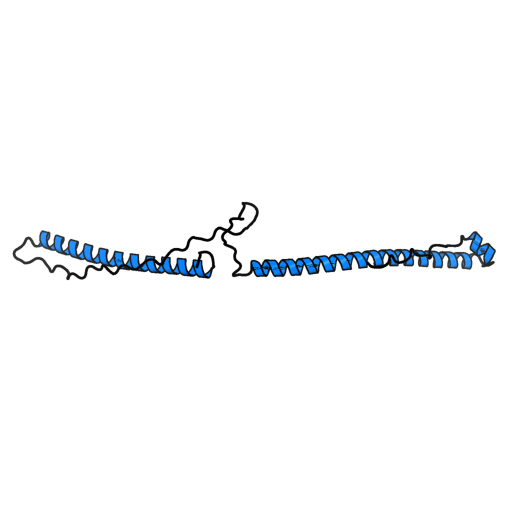 N N . ASP A 1 93 ? 11.743 17.309 2.440 1.00 53.50 93 ASP A N 1
ATOM 722 C CA . ASP A 1 93 ? 10.596 18.025 1.851 1.00 53.50 93 ASP A CA 1
ATOM 723 C C . ASP A 1 93 ? 10.507 17.923 0.311 1.00 53.50 93 ASP A C 1
ATOM 725 O O . ASP A 1 93 ? 9.472 18.240 -0.273 1.00 53.50 93 ASP A O 1
ATOM 729 N N . VAL A 1 94 ? 11.583 17.488 -0.359 1.00 52.62 94 VAL A N 1
ATOM 730 C CA . VAL A 1 94 ? 11.691 17.394 -1.827 1.00 52.62 94 VAL A CA 1
ATOM 731 C C . VAL A 1 94 ? 11.831 15.946 -2.321 1.00 52.62 94 VAL A C 1
ATOM 733 O O . VAL A 1 94 ? 11.493 15.660 -3.468 1.00 52.62 94 VAL A O 1
ATOM 736 N N . ILE A 1 95 ? 12.306 15.020 -1.480 1.00 56.81 95 ILE A N 1
ATOM 737 C CA . ILE A 1 95 ? 12.576 13.624 -1.854 1.00 56.81 95 ILE A CA 1
ATOM 738 C C . ILE A 1 95 ? 11.736 12.705 -0.967 1.00 56.81 95 ILE A C 1
ATOM 740 O O . ILE A 1 95 ? 11.937 12.659 0.249 1.00 56.81 95 ILE A O 1
ATOM 744 N N . GLY A 1 96 ? 10.833 11.939 -1.589 1.00 54.00 96 GLY A N 1
ATOM 745 C CA . GLY A 1 96 ? 10.144 10.818 -0.950 1.00 54.00 96 GLY A CA 1
ATOM 746 C C . GLY A 1 96 ? 11.147 9.712 -0.626 1.00 54.00 96 GLY A C 1
ATOM 747 O O . GLY A 1 96 ? 11.409 8.851 -1.457 1.00 54.00 96 GLY A O 1
ATOM 748 N N . GLY A 1 97 ? 11.772 9.807 0.546 1.00 57.03 97 GLY A N 1
ATOM 749 C CA . GLY A 1 97 ? 12.733 8.837 1.060 1.00 57.03 97 GLY A CA 1
ATOM 750 C C . GLY A 1 97 ? 12.083 7.814 1.990 1.00 57.03 97 GLY A C 1
ATOM 751 O O . GLY A 1 97 ? 10.870 7.797 2.187 1.00 57.03 97 GLY A O 1
ATOM 752 N N . VAL A 1 98 ? 12.916 6.969 2.594 1.00 59.69 98 VAL A N 1
ATOM 753 C CA . VAL A 1 98 ? 12.495 6.001 3.609 1.00 59.69 98 VAL A CA 1
ATOM 754 C C . VAL A 1 98 ? 12.034 6.758 4.861 1.00 59.69 98 VAL A C 1
ATOM 756 O O . VAL A 1 98 ? 12.802 7.534 5.434 1.00 59.69 98 VAL A O 1
ATOM 759 N N . VAL A 1 99 ? 10.772 6.575 5.262 1.00 68.06 99 VAL A N 1
ATOM 760 C CA . VAL A 1 99 ? 10.244 7.114 6.529 1.00 68.06 99 VAL A CA 1
ATOM 761 C C . VAL A 1 99 ? 10.671 6.188 7.671 1.00 68.06 99 VAL A C 1
ATOM 763 O O . VAL A 1 99 ? 10.781 4.977 7.492 1.00 68.06 99 VAL A O 1
ATOM 766 N N . LEU A 1 100 ? 10.944 6.739 8.855 1.00 75.38 100 LEU A N 1
ATOM 767 C CA . LEU A 1 100 ? 11.408 5.929 9.981 1.00 75.38 100 LEU A CA 1
ATOM 768 C C . LEU A 1 100 ? 10.377 4.844 10.346 1.00 75.38 100 LEU A C 1
ATOM 770 O O . LEU A 1 100 ? 9.185 5.129 10.477 1.00 75.38 100 LEU A O 1
ATOM 774 N N . LEU A 1 101 ? 10.849 3.611 10.526 1.00 77.94 101 LEU A N 1
ATOM 775 C CA . LEU A 1 101 ? 10.033 2.483 10.962 1.00 77.94 101 LEU A CA 1
ATOM 776 C C . LEU A 1 101 ? 9.415 2.763 12.340 1.00 77.94 101 LEU A C 1
ATOM 778 O O . LEU A 1 101 ? 10.107 3.222 13.252 1.00 77.94 101 LEU A O 1
ATOM 782 N N . MET A 1 102 ? 8.126 2.461 12.512 1.00 79.81 102 MET A N 1
ATOM 783 C CA . MET A 1 102 ? 7.501 2.530 13.833 1.00 79.81 102 MET A CA 1
ATOM 784 C C . MET A 1 102 ? 8.131 1.487 14.764 1.00 79.81 102 MET A C 1
ATOM 786 O O . MET A 1 102 ? 8.395 0.351 14.355 1.00 79.81 102 MET A O 1
ATOM 790 N N . GLU A 1 103 ? 8.340 1.865 16.025 1.00 84.44 103 GLU A N 1
ATOM 791 C CA . GLU A 1 103 ? 8.802 0.941 17.061 1.00 84.44 103 GLU A CA 1
ATOM 792 C C . GLU A 1 103 ? 7.819 -0.227 17.226 1.00 84.44 103 GLU A C 1
ATOM 794 O O . GLU A 1 103 ? 6.608 -0.065 17.048 1.00 84.44 103 GLU A O 1
ATOM 799 N N . SER A 1 104 ? 8.343 -1.412 17.550 1.00 85.44 104 SER A N 1
ATOM 800 C CA . SER A 1 104 ? 7.506 -2.584 17.800 1.00 85.44 104 SER A CA 1
ATOM 801 C C . SER A 1 104 ? 6.679 -2.369 19.065 1.00 85.44 104 SER A C 1
ATOM 803 O O . SER A 1 104 ? 7.216 -2.118 20.144 1.00 85.44 104 SER A O 1
ATOM 805 N N . VAL A 1 105 ? 5.359 -2.477 18.927 1.00 90.25 105 VAL A N 1
ATOM 806 C CA . VAL A 1 105 ? 4.416 -2.410 20.044 1.00 90.25 105 VAL A CA 1
ATOM 807 C C . VAL A 1 105 ? 3.730 -3.766 20.182 1.00 90.25 105 VAL A C 1
ATOM 809 O O . VAL A 1 105 ? 3.318 -4.382 19.192 1.00 90.25 105 VAL A O 1
ATOM 812 N N . ASN A 1 106 ? 3.628 -4.239 21.423 1.00 92.44 106 ASN A N 1
ATOM 813 C CA . ASN A 1 106 ? 2.906 -5.464 21.750 1.00 92.44 106 ASN A CA 1
ATOM 814 C C . ASN A 1 106 ? 1.394 -5.258 21.633 1.00 92.44 106 ASN A C 1
ATOM 816 O O . ASN A 1 106 ? 0.886 -4.161 21.867 1.00 92.44 106 ASN A O 1
ATOM 820 N N . ASP A 1 107 ? 0.681 -6.341 21.345 1.00 94.19 107 ASP A N 1
ATOM 821 C CA . ASP A 1 107 ? -0.776 -6.337 21.299 1.00 94.19 107 ASP A CA 1
ATOM 822 C C . ASP A 1 107 ? -1.368 -5.895 22.646 1.00 94.19 107 ASP A C 1
ATOM 824 O O . ASP A 1 107 ? -0.919 -6.300 23.726 1.00 94.19 107 ASP A O 1
ATOM 828 N N . ALA A 1 108 ? -2.417 -5.080 22.580 1.00 94.25 108 ALA A N 1
ATOM 829 C CA . ALA A 1 108 ? -3.200 -4.721 23.747 1.00 94.25 108 ALA A CA 1
ATOM 830 C C . ALA A 1 108 ? -4.000 -5.940 24.239 1.00 94.25 108 ALA A C 1
ATOM 832 O O . ALA A 1 108 ? -4.574 -6.694 23.448 1.00 94.25 108 ALA A O 1
ATOM 833 N N . ILE A 1 109 ? -4.050 -6.127 25.559 1.00 96.56 109 ILE A N 1
ATOM 834 C CA . ILE A 1 109 ? -4.697 -7.277 26.201 1.00 96.56 109 ILE A CA 1
ATOM 835 C C . ILE A 1 109 ? -6.120 -6.893 26.616 1.00 96.56 109 ILE A C 1
ATOM 837 O O . ILE A 1 109 ? -6.312 -5.917 27.342 1.00 96.56 109 ILE A O 1
ATOM 841 N N . ALA A 1 110 ? -7.110 -7.676 26.183 1.00 95.38 110 ALA A N 1
ATOM 842 C CA . ALA A 1 110 ? -8.512 -7.488 26.552 1.00 95.38 110 ALA A CA 1
ATOM 843 C C . ALA A 1 110 ? -8.734 -7.639 28.068 1.00 95.38 110 ALA A C 1
ATOM 845 O O . ALA A 1 110 ? -8.154 -8.513 28.716 1.00 95.38 110 ALA A O 1
ATOM 846 N N . SER A 1 111 ? -9.614 -6.810 28.628 1.00 95.00 111 SER A N 1
ATOM 847 C CA . SER A 1 111 ? -10.002 -6.902 30.035 1.00 95.00 111 SER A CA 1
ATOM 848 C C . SER A 1 111 ? -11.115 -7.933 30.225 1.00 95.00 111 SER A C 1
ATOM 850 O O . SER A 1 111 ? -12.066 -7.996 29.446 1.00 95.00 111 SER A O 1
ATOM 852 N N . THR A 1 112 ? -11.016 -8.716 31.298 1.00 94.94 112 THR A N 1
ATOM 853 C CA . THR A 1 112 ? -12.011 -9.723 31.707 1.00 94.94 112 THR A CA 1
ATOM 854 C C . THR A 1 112 ? -12.791 -9.313 32.961 1.00 94.94 112 THR A C 1
ATOM 856 O O . THR A 1 112 ? -13.525 -10.119 33.528 1.00 94.94 112 THR A O 1
ATOM 859 N N . GLN A 1 113 ? -12.620 -8.070 33.421 1.00 93.38 113 GLN A N 1
ATOM 860 C CA . GLN A 1 113 ? -13.134 -7.593 34.708 1.00 93.38 113 GLN A CA 1
ATOM 861 C C . GLN A 1 113 ? -14.592 -7.129 34.616 1.00 93.38 113 GLN A C 1
ATOM 863 O O . GLN A 1 113 ? -14.884 -5.937 34.652 1.00 93.38 113 GLN A O 1
ATOM 868 N N . GLU A 1 114 ? -15.515 -8.076 34.484 1.00 95.31 114 GLU A N 1
ATOM 869 C CA . GLU A 1 114 ? -16.957 -7.818 34.515 1.00 95.31 114 GLU A CA 1
ATOM 870 C C . GLU A 1 114 ? -17.510 -7.821 35.953 1.00 95.31 114 GLU A C 1
ATOM 872 O O . GLU A 1 114 ? -17.107 -8.629 36.793 1.00 95.31 114 GLU A 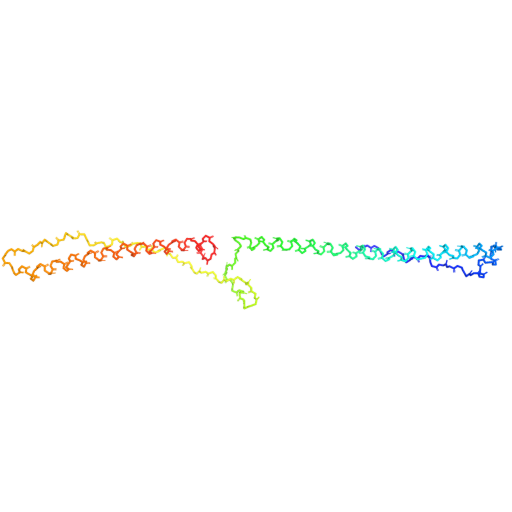O 1
ATOM 877 N N . ILE A 1 115 ? -18.497 -6.963 36.243 1.00 96.00 115 ILE A N 1
ATOM 878 C CA . ILE A 1 115 ? -19.284 -7.065 37.478 1.00 96.00 115 ILE A CA 1
ATOM 879 C C . ILE A 1 115 ? -20.395 -8.099 37.272 1.00 96.00 115 ILE A C 1
ATOM 881 O O . ILE A 1 115 ? -21.424 -7.812 36.661 1.00 96.00 115 ILE A O 1
ATOM 885 N N . VAL A 1 116 ? -20.207 -9.289 37.844 1.00 95.75 116 VAL A N 1
ATOM 886 C CA . VAL A 1 116 ? -21.145 -10.429 37.740 1.00 95.75 116 VAL A CA 1
ATOM 887 C C . VAL A 1 116 ? -22.128 -10.539 38.915 1.00 95.75 116 VAL A C 1
ATOM 889 O O . VAL A 1 116 ? -22.841 -11.532 39.048 1.00 95.75 116 VAL A O 1
ATOM 892 N N . LEU A 1 117 ? -22.165 -9.538 39.799 1.00 95.25 117 LEU A N 1
ATOM 893 C CA . LEU A 1 117 ? -23.112 -9.500 40.919 1.00 95.25 117 LEU A CA 1
ATOM 894 C C . LEU A 1 117 ? -24.550 -9.473 40.399 1.00 95.25 117 LEU A C 1
ATOM 896 O O . LEU A 1 117 ? -24.825 -8.810 39.407 1.00 95.25 117 LEU A O 1
ATOM 900 N N . VAL A 1 118 ? -25.475 -10.161 41.064 1.00 95.75 118 VAL A N 1
ATOM 901 C CA . VAL A 1 118 ? -26.902 -10.103 40.706 1.00 95.75 118 VAL A CA 1
ATOM 902 C C . VAL A 1 118 ? -27.443 -8.697 40.973 1.00 95.75 118 VAL A C 1
ATOM 904 O O . VAL A 1 118 ? -27.004 -8.035 41.914 1.00 95.75 118 VAL A O 1
ATOM 907 N N . ASP A 1 119 ? -28.381 -8.251 40.141 1.00 95.88 119 ASP A N 1
ATOM 908 C CA . ASP A 1 119 ? -29.053 -6.967 40.332 1.00 95.88 119 ASP A CA 1
ATOM 909 C C . ASP A 1 119 ? -29.773 -6.921 41.684 1.00 95.88 119 ASP A C 1
ATOM 911 O O . ASP A 1 119 ? -30.349 -7.908 42.154 1.00 95.88 119 ASP A O 1
ATOM 915 N N . ILE A 1 120 ? -29.748 -5.751 42.315 1.00 95.12 120 ILE A N 1
ATOM 916 C CA . ILE A 1 120 ? -30.470 -5.507 43.559 1.00 95.12 120 ILE A CA 1
ATOM 917 C C . ILE A 1 120 ? -31.967 -5.561 43.248 1.00 95.12 120 ILE A C 1
ATOM 919 O O . ILE A 1 120 ? -32.453 -4.844 42.372 1.00 95.12 120 ILE A O 1
ATOM 923 N N . ALA A 1 121 ? -32.687 -6.429 43.960 1.00 92.50 121 ALA A N 1
ATOM 924 C CA . ALA A 1 121 ? -34.132 -6.572 43.828 1.00 92.50 121 ALA A CA 1
ATOM 925 C C . ALA A 1 121 ? -34.884 -5.333 44.352 1.00 92.50 121 ALA A C 1
ATOM 927 O O . ALA A 1 121 ? -34.313 -4.472 45.022 1.00 92.50 121 ALA A O 1
ATOM 928 N N . ALA A 1 122 ? -36.187 -5.270 44.071 1.00 88.38 122 ALA A N 1
ATOM 929 C CA . ALA A 1 122 ? -37.045 -4.177 44.519 1.00 88.38 122 ALA A CA 1
ATOM 930 C C . ALA A 1 122 ? -36.995 -3.972 46.044 1.00 88.38 122 ALA A C 1
ATOM 932 O O . ALA A 1 122 ? -36.843 -4.926 46.818 1.00 88.38 122 ALA A O 1
ATOM 933 N N . ALA A 1 123 ? -37.157 -2.720 46.473 1.00 86.38 123 ALA A N 1
ATOM 934 C CA . ALA A 1 123 ? -37.095 -2.356 47.882 1.00 86.38 123 ALA A CA 1
ATOM 935 C C . ALA A 1 123 ? -38.141 -3.129 48.725 1.00 86.38 123 ALA A C 1
ATOM 937 O O . ALA A 1 123 ? -39.310 -3.221 48.338 1.00 86.38 123 ALA A O 1
ATOM 938 N N . PRO A 1 124 ? -37.784 -3.683 49.903 1.00 87.25 124 PRO A N 1
ATOM 939 C CA . PRO A 1 124 ? -38.757 -4.359 50.762 1.00 87.25 124 PRO A CA 1
ATOM 940 C C . PRO A 1 124 ? -39.808 -3.397 51.333 1.00 87.25 124 PRO A C 1
ATOM 942 O O . PRO A 1 124 ? -39.503 -2.254 51.664 1.00 87.25 124 PRO A O 1
ATOM 945 N N . ALA A 1 125 ? -41.037 -3.884 51.544 1.00 86.50 125 ALA A N 1
ATOM 946 C CA . ALA A 1 125 ? -42.185 -3.099 52.036 1.00 86.50 125 ALA A CA 1
ATOM 947 C C . ALA A 1 125 ? -41.963 -2.369 53.379 1.00 86.50 125 ALA A C 1
ATOM 949 O O . ALA A 1 125 ? -42.694 -1.435 53.687 1.00 86.50 125 ALA A O 1
ATOM 950 N N . LEU A 1 126 ? -40.970 -2.791 54.169 1.00 89.94 126 LEU A N 1
ATOM 951 C CA . LEU A 1 126 ? -40.631 -2.205 55.471 1.00 89.94 126 LEU A CA 1
ATOM 952 C C . LEU A 1 126 ? -39.755 -0.939 55.379 1.00 89.94 126 LEU A C 1
ATOM 954 O O . LEU A 1 126 ? -39.592 -0.258 56.389 1.00 89.94 126 LEU A O 1
ATOM 958 N N . TYR A 1 127 ? -39.181 -0.634 54.211 1.00 86.50 127 TYR A N 1
ATOM 959 C CA . TYR A 1 127 ? -38.326 0.537 53.984 1.00 86.50 127 TYR A CA 1
ATOM 960 C C . TYR A 1 127 ? -39.073 1.664 53.259 1.00 86.50 127 TYR A C 1
ATOM 962 O O . TYR A 1 127 ? -40.164 1.460 52.723 1.00 86.50 127 TYR A O 1
ATOM 970 N N . ASP A 1 128 ? -38.463 2.855 53.208 1.00 90.38 128 ASP A N 1
ATOM 971 C CA . ASP A 1 128 ? -38.902 3.919 52.302 1.00 90.38 128 ASP A CA 1
ATOM 972 C C . ASP A 1 128 ? -38.738 3.442 50.854 1.00 90.38 128 ASP A C 1
ATOM 974 O O . ASP A 1 128 ? -37.640 3.432 50.291 1.00 90.38 128 ASP A O 1
ATOM 978 N N . GLN A 1 129 ? -39.859 3.026 50.270 1.00 91.19 129 GLN A N 1
ATOM 979 C CA . GLN A 1 129 ? -39.931 2.457 48.931 1.00 91.19 129 GLN A CA 1
ATOM 980 C C . GLN A 1 129 ? -39.336 3.377 47.870 1.00 91.19 129 GLN A C 1
ATOM 982 O O . GLN A 1 129 ? -38.668 2.899 46.963 1.00 91.19 129 GLN A O 1
ATOM 987 N N . THR A 1 130 ? -39.523 4.691 47.988 1.00 91.88 130 THR A N 1
ATOM 988 C CA . THR A 1 130 ? -39.069 5.621 46.948 1.00 91.88 130 THR A CA 1
ATOM 989 C C . THR A 1 130 ? -37.555 5.767 46.996 1.00 91.88 130 THR A C 1
ATOM 991 O O . THR A 1 130 ? -36.879 5.639 45.976 1.00 91.88 130 THR A O 1
ATOM 994 N N . TYR A 1 131 ? -37.013 6.002 48.192 1.00 93.44 131 TYR A N 1
ATOM 995 C CA . TYR A 1 131 ? -35.577 6.191 48.362 1.00 93.44 131 TYR A CA 1
ATOM 996 C C . TYR A 1 131 ? -34.796 4.901 48.091 1.00 93.44 131 TYR A C 1
ATOM 998 O O . TYR A 1 131 ? -33.824 4.906 47.335 1.00 93.44 131 TYR A O 1
ATOM 1006 N N . THR A 1 132 ? -35.217 3.780 48.683 1.00 93.25 132 THR A N 1
ATOM 1007 C CA . THR A 1 132 ? -34.499 2.509 48.534 1.00 93.25 132 THR A CA 1
ATOM 1008 C C . THR A 1 132 ? -34.591 1.971 47.106 1.00 93.25 132 THR A C 1
ATOM 1010 O O . THR A 1 132 ? -33.599 1.429 46.620 1.00 93.25 132 THR A O 1
ATOM 1013 N N . GLN A 1 133 ? -35.712 2.176 46.401 1.00 93.31 133 GLN A N 1
ATOM 1014 C CA . GLN A 1 133 ? -35.818 1.795 44.990 1.00 93.31 133 GLN A CA 1
ATOM 1015 C C . GLN A 1 133 ? -34.875 2.621 44.111 1.00 93.31 133 GLN A C 1
ATOM 1017 O O . GLN A 1 133 ? -34.142 2.048 43.312 1.00 93.31 133 GLN A O 1
ATOM 1022 N N . LEU A 1 134 ? -34.804 3.941 44.322 1.00 95.50 134 LEU A N 1
ATOM 1023 C CA . LEU A 1 134 ? -33.882 4.803 43.577 1.00 95.50 134 LEU A CA 1
ATOM 1024 C C . LEU A 1 134 ? -32.419 4.361 43.744 1.00 95.50 134 LEU A C 1
ATOM 1026 O O . LEU A 1 134 ? -31.662 4.339 42.776 1.00 95.50 134 LEU A O 1
ATOM 1030 N N . MET A 1 135 ? -32.017 3.989 44.962 1.00 94.81 135 MET A N 1
ATOM 1031 C CA . MET A 1 135 ? -30.659 3.500 45.219 1.00 94.81 135 MET A CA 1
ATOM 1032 C C . MET A 1 135 ? -30.378 2.158 44.527 1.00 94.81 135 MET A C 1
ATOM 1034 O O . MET A 1 135 ? -29.287 1.980 43.983 1.00 94.81 135 MET A O 1
ATOM 1038 N N . ALA A 1 136 ? -31.344 1.232 44.514 1.00 94.19 136 ALA A N 1
ATOM 1039 C CA . ALA A 1 136 ? -31.220 -0.041 43.801 1.00 94.19 136 ALA A CA 1
ATOM 1040 C C . ALA A 1 136 ? -31.087 0.176 42.284 1.00 94.19 136 ALA A C 1
ATOM 1042 O O . ALA A 1 136 ? -30.181 -0.376 41.659 1.00 94.19 136 ALA A O 1
ATOM 1043 N N . ASP A 1 137 ? -31.925 1.043 41.712 1.00 95.06 137 ASP A N 1
ATOM 1044 C CA . ASP A 1 137 ? -31.910 1.366 40.284 1.00 95.06 137 ASP A CA 1
ATOM 1045 C C . ASP A 1 137 ? -30.583 2.015 39.870 1.00 95.06 137 ASP A C 1
ATOM 1047 O O . ASP A 1 137 ? -29.978 1.610 38.878 1.00 95.06 137 ASP A O 1
ATOM 1051 N N . MET A 1 138 ? -30.073 2.970 40.659 1.00 96.88 138 MET A N 1
ATOM 1052 C CA . MET A 1 138 ? -28.775 3.606 40.402 1.00 96.88 138 MET A CA 1
ATOM 1053 C C . MET A 1 138 ? -27.609 2.611 40.454 1.00 96.88 138 MET A C 1
ATOM 1055 O O . MET A 1 138 ? -26.690 2.693 39.634 1.00 96.88 138 MET A O 1
ATOM 1059 N N . ALA A 1 139 ? -27.626 1.676 41.408 1.00 96.44 139 ALA A N 1
ATOM 1060 C CA . ALA A 1 139 ? -26.591 0.654 41.526 1.00 96.44 139 ALA A CA 1
ATOM 1061 C C . ALA A 1 139 ? -26.613 -0.312 40.329 1.00 96.44 139 ALA A C 1
ATOM 1063 O O . ALA A 1 139 ? -25.563 -0.589 39.744 1.00 96.44 139 ALA A O 1
ATOM 1064 N N . ASN A 1 140 ? -27.803 -0.765 39.927 1.00 97.38 140 ASN A N 1
ATOM 1065 C CA . ASN A 1 140 ? -27.988 -1.652 38.778 1.00 97.38 140 ASN A CA 1
ATOM 1066 C C . ASN A 1 140 ? -27.609 -0.956 37.456 1.00 97.38 140 ASN A C 1
ATOM 1068 O O . ASN A 1 140 ? -26.901 -1.542 36.637 1.00 97.38 140 ASN A O 1
ATOM 1072 N N . ASP A 1 141 ? -27.987 0.313 37.266 1.00 97.38 141 ASP A N 1
ATOM 1073 C CA . ASP A 1 141 ? -27.609 1.112 36.089 1.00 97.38 141 ASP A CA 1
ATOM 1074 C C . ASP A 1 141 ? -26.092 1.346 36.013 1.00 97.38 141 ASP A C 1
ATOM 1076 O O . ASP A 1 141 ? -25.484 1.188 34.954 1.00 97.38 141 ASP A O 1
ATOM 1080 N N . THR A 1 142 ? -25.447 1.648 37.145 1.00 97.19 142 THR A N 1
ATOM 1081 C CA . THR A 1 142 ? -23.983 1.808 37.207 1.00 97.19 142 THR A CA 1
ATOM 1082 C C . THR A 1 142 ? -23.270 0.511 36.833 1.00 97.19 142 THR A C 1
ATOM 1084 O O . THR A 1 142 ? -22.332 0.536 36.035 1.00 97.19 142 THR A O 1
ATOM 1087 N N . LYS A 1 143 ? -23.732 -0.632 37.359 1.00 97.06 143 LYS A N 1
ATOM 1088 C CA . LYS A 1 143 ? -23.227 -1.958 36.979 1.00 97.06 143 LYS A CA 1
ATOM 1089 C C . LYS A 1 143 ? -23.385 -2.194 35.473 1.00 97.06 143 LYS A C 1
ATOM 1091 O O . LYS A 1 143 ? -22.420 -2.580 34.815 1.00 97.06 143 LYS A O 1
ATOM 1096 N N . ALA A 1 144 ? -24.575 -1.949 34.925 1.00 97.25 144 ALA A N 1
ATOM 1097 C CA . ALA A 1 144 ? -24.853 -2.159 33.507 1.00 97.25 144 ALA A CA 1
ATOM 1098 C C . ALA A 1 144 ? -23.938 -1.303 32.617 1.00 97.25 144 ALA A C 1
ATOM 1100 O O . ALA A 1 144 ? -23.312 -1.818 31.692 1.00 97.25 144 ALA A O 1
ATOM 1101 N N . LYS A 1 145 ? -23.787 -0.013 32.936 1.00 97.81 145 LYS A N 1
ATOM 1102 C CA . LYS A 1 145 ? -22.907 0.910 32.202 1.00 97.81 145 LYS A CA 1
ATOM 1103 C C . LYS A 1 145 ? -21.430 0.559 32.335 1.00 97.81 145 LYS A C 1
ATOM 1105 O O . LYS A 1 145 ? -20.699 0.686 31.359 1.00 97.81 145 LYS A O 1
ATOM 1110 N N . HIS A 1 146 ? -20.988 0.095 33.502 1.00 97.25 146 HIS A N 1
ATOM 1111 C CA . HIS A 1 146 ? -19.629 -0.415 33.680 1.00 97.25 146 HIS A CA 1
ATOM 1112 C C . HIS A 1 146 ? -19.363 -1.616 32.761 1.00 97.25 146 HIS A C 1
ATOM 1114 O O . HIS A 1 146 ? -18.361 -1.643 32.050 1.00 97.25 146 HIS A O 1
ATOM 1120 N N . ASN A 1 147 ? -20.274 -2.592 32.732 1.00 97.81 147 ASN A N 1
ATOM 1121 C CA . ASN A 1 147 ? -20.119 -3.764 31.871 1.00 97.81 147 ASN A CA 1
ATOM 1122 C C . ASN A 1 147 ? -20.220 -3.391 30.380 1.00 97.81 147 ASN A C 1
ATOM 1124 O O . ASN A 1 147 ? -19.501 -3.962 29.565 1.00 97.81 147 ASN A O 1
ATOM 1128 N N . GLN A 1 148 ? -21.020 -2.381 30.018 1.00 97.94 148 GLN A N 1
ATOM 1129 C CA . GLN A 1 148 ? -21.030 -1.842 28.655 1.00 97.94 148 GLN A CA 1
ATOM 1130 C C . GLN A 1 148 ? -19.698 -1.171 28.288 1.00 97.94 148 GLN A C 1
ATOM 1132 O O . GLN A 1 148 ? -19.154 -1.438 27.221 1.00 97.94 148 GLN A O 1
ATOM 1137 N N . LEU A 1 149 ? -19.123 -0.365 29.186 1.00 97.50 149 LEU A N 1
ATOM 1138 C CA . LEU A 1 149 ? -17.808 0.246 28.978 1.00 97.50 149 LEU A CA 1
ATOM 1139 C C . LEU A 1 149 ? -16.717 -0.815 28.762 1.00 97.50 149 LEU A C 1
ATOM 1141 O O . LEU A 1 149 ? -15.841 -0.632 27.920 1.00 97.50 149 LEU A O 1
ATOM 1145 N N . LEU A 1 150 ? -16.774 -1.932 29.493 1.00 97.62 150 LEU A N 1
ATOM 1146 C CA . LEU A 1 150 ? -15.859 -3.060 29.303 1.00 97.62 150 LEU A CA 1
ATOM 1147 C C . LEU A 1 150 ? -15.964 -3.651 27.887 1.00 97.62 150 LEU A C 1
ATOM 1149 O O . LEU A 1 150 ? -14.941 -3.926 27.258 1.00 97.62 150 LEU A O 1
ATOM 1153 N N . ILE A 1 151 ? -17.188 -3.827 27.379 1.00 97.44 151 ILE A N 1
ATOM 1154 C CA . ILE A 1 151 ? -17.443 -4.310 26.014 1.00 97.44 151 ILE A CA 1
ATOM 1155 C C . ILE A 1 151 ? -16.844 -3.340 24.990 1.00 97.44 151 ILE A C 1
ATOM 1157 O O . ILE A 1 151 ? -16.104 -3.766 24.101 1.00 97.44 151 ILE A O 1
ATOM 1161 N N . ASP A 1 152 ? -17.107 -2.043 25.146 1.00 98.12 152 ASP A N 1
ATOM 1162 C CA . ASP A 1 152 ? -16.632 -1.009 24.224 1.00 98.12 152 ASP A CA 1
ATOM 1163 C C . ASP A 1 152 ? -15.093 -0.915 24.223 1.00 98.12 152 ASP A C 1
ATOM 1165 O O . ASP A 1 152 ? -14.469 -0.823 23.163 1.00 98.12 152 ASP A O 1
ATOM 1169 N N . LEU A 1 153 ? -14.458 -1.021 25.397 1.00 97.94 153 LEU A N 1
ATOM 1170 C CA . LEU A 1 153 ? -12.997 -1.070 25.531 1.00 97.94 153 LEU A CA 1
ATOM 1171 C C . LEU A 1 153 ? -12.398 -2.280 24.805 1.00 97.94 153 LEU A C 1
ATOM 1173 O O . LEU A 1 153 ? -11.427 -2.136 24.063 1.00 97.94 153 LEU A O 1
ATOM 1177 N N . ASN A 1 154 ? -12.984 -3.465 24.969 1.00 98.12 154 ASN A N 1
ATOM 1178 C CA . ASN A 1 154 ? -12.509 -4.673 24.292 1.00 98.12 154 ASN A CA 1
ATOM 1179 C C . ASN A 1 154 ? -12.704 -4.603 22.763 1.00 98.12 154 ASN A C 1
ATOM 1181 O O . ASN A 1 154 ? -11.869 -5.108 22.004 1.00 98.12 154 ASN A O 1
ATOM 1185 N N . ALA A 1 155 ? -13.749 -3.918 22.291 1.00 97.88 155 ALA A N 1
ATOM 1186 C CA . ALA A 1 155 ? -13.932 -3.632 20.871 1.00 97.88 155 ALA A CA 1
ATOM 1187 C C . ALA A 1 155 ? -12.845 -2.684 20.329 1.00 97.88 155 ALA A C 1
ATOM 1189 O O . ALA A 1 155 ? -12.284 -2.938 19.261 1.00 97.88 155 ALA A O 1
ATOM 1190 N N . ALA A 1 156 ? -12.487 -1.635 21.078 1.00 98.06 156 ALA A N 1
ATOM 1191 C CA . ALA A 1 156 ? -11.398 -0.728 20.711 1.00 98.06 156 ALA A CA 1
ATOM 1192 C C . ALA A 1 156 ? -10.033 -1.440 20.673 1.00 98.06 156 ALA A C 1
ATOM 1194 O O . ALA A 1 156 ? -9.271 -1.259 19.724 1.00 98.06 156 ALA A O 1
ATOM 1195 N N . ILE A 1 157 ? -9.749 -2.309 21.651 1.00 97.81 157 ILE A N 1
ATOM 1196 C CA . ILE A 1 157 ? -8.539 -3.152 21.680 1.00 97.81 157 ILE A CA 1
ATOM 1197 C C . ILE A 1 157 ? -8.438 -4.012 20.417 1.00 97.81 157 ILE A C 1
ATOM 1199 O O . ILE A 1 157 ? -7.374 -4.095 19.806 1.00 97.81 157 ILE A O 1
ATOM 1203 N N . THR A 1 158 ? -9.555 -4.596 19.980 1.00 97.56 158 THR A N 1
ATOM 1204 C CA . THR A 1 158 ? -9.601 -5.384 18.740 1.00 97.56 158 THR A CA 1
ATOM 1205 C C . THR A 1 158 ? -9.196 -4.542 17.526 1.00 97.56 158 THR A C 1
ATOM 1207 O O . THR A 1 158 ? -8.384 -4.987 16.718 1.00 97.56 158 THR A O 1
ATOM 1210 N N . GLN A 1 159 ? -9.702 -3.308 17.413 1.00 97.88 159 GLN A N 1
ATOM 1211 C CA . GLN A 1 159 ? -9.329 -2.403 16.318 1.00 97.88 159 GLN A CA 1
ATOM 1212 C C . GLN A 1 159 ? -7.855 -1.982 16.381 1.00 97.88 159 GLN A C 1
ATOM 1214 O O . GLN A 1 159 ? -7.192 -1.919 15.349 1.00 97.88 159 GLN A O 1
ATOM 1219 N N . ILE A 1 160 ? -7.318 -1.726 17.577 1.00 96.50 160 ILE A N 1
ATOM 1220 C CA . ILE A 1 160 ? -5.899 -1.385 17.763 1.00 96.50 160 ILE A CA 1
ATOM 1221 C C . ILE A 1 160 ? -4.999 -2.543 17.324 1.00 96.50 160 ILE A C 1
ATOM 1223 O O . ILE A 1 160 ? -4.060 -2.326 16.560 1.00 96.50 160 ILE A O 1
ATOM 1227 N N . ASN A 1 161 ? -5.302 -3.772 17.740 1.00 96.69 161 ASN A N 1
ATOM 1228 C CA . ASN A 1 161 ? -4.503 -4.942 17.369 1.00 96.69 161 ASN A CA 1
ATOM 1229 C C . ASN A 1 161 ? -4.589 -5.245 15.860 1.00 96.69 161 ASN A C 1
ATOM 1231 O O . ASN A 1 161 ? -3.596 -5.650 15.249 1.00 96.69 161 ASN A O 1
ATOM 1235 N N . ASP A 1 162 ? -5.737 -4.978 15.228 1.00 96.25 162 ASP A N 1
ATOM 1236 C CA . ASP A 1 162 ? -5.883 -5.033 13.769 1.00 96.25 162 ASP A CA 1
ATOM 1237 C C . ASP A 1 162 ? -5.001 -3.983 13.069 1.00 96.25 162 ASP A C 1
ATOM 1239 O O . ASP A 1 162 ? -4.287 -4.310 12.119 1.00 96.25 162 ASP A O 1
ATOM 1243 N N . MET A 1 163 ? -4.960 -2.742 13.570 1.00 94.12 163 MET A N 1
ATOM 1244 C CA . MET A 1 163 ? -4.054 -1.710 13.048 1.00 94.12 163 MET A CA 1
ATOM 1245 C C . MET A 1 163 ? -2.578 -2.097 13.205 1.00 94.12 163 MET A C 1
ATOM 1247 O O . MET A 1 163 ? -1.818 -1.944 12.251 1.00 94.12 163 MET A O 1
ATOM 1251 N N . ILE A 1 164 ? -2.171 -2.639 14.359 1.00 93.12 164 ILE A N 1
ATOM 1252 C CA . ILE A 1 164 ? -0.799 -3.129 14.592 1.00 93.12 164 ILE A CA 1
ATOM 1253 C C . ILE A 1 164 ? -0.451 -4.237 13.591 1.00 93.12 164 ILE A C 1
ATOM 1255 O O . ILE A 1 164 ? 0.598 -4.195 12.947 1.00 93.12 164 ILE A O 1
ATOM 1259 N N . THR A 1 165 ? -1.348 -5.206 13.401 1.00 92.06 165 THR A N 1
ATOM 1260 C CA . THR A 1 165 ? -1.156 -6.309 12.447 1.00 92.06 165 THR A CA 1
ATOM 1261 C C . THR A 1 165 ? -1.022 -5.798 11.016 1.00 92.06 165 THR A C 1
ATOM 1263 O O . THR A 1 165 ? -0.126 -6.222 10.278 1.00 92.06 165 THR A O 1
ATOM 1266 N N . LYS A 1 166 ? -1.881 -4.855 10.615 1.00 90.06 166 LYS A N 1
ATOM 1267 C CA . LYS A 1 166 ? -1.814 -4.217 9.297 1.00 90.06 166 LYS A CA 1
ATOM 1268 C C . LYS A 1 166 ? -0.522 -3.426 9.122 1.00 90.06 166 LYS A C 1
ATOM 1270 O O . LYS A 1 166 ? 0.095 -3.552 8.071 1.00 90.06 166 LYS A O 1
ATOM 1275 N N . ALA A 1 167 ? -0.068 -2.697 10.141 1.00 88.56 167 ALA A N 1
ATOM 1276 C CA . ALA A 1 167 ? 1.198 -1.966 10.106 1.00 88.56 167 ALA A CA 1
ATOM 1277 C C . ALA A 1 167 ? 2.401 -2.912 9.947 1.00 88.56 167 ALA A C 1
ATOM 1279 O O . ALA A 1 167 ? 3.250 -2.676 9.090 1.00 88.56 167 ALA A O 1
ATOM 1280 N N . LYS A 1 168 ? 2.446 -4.027 10.691 1.00 85.44 168 LYS A N 1
ATOM 1281 C CA . LYS A 1 168 ? 3.472 -5.078 10.532 1.00 85.44 168 LYS A CA 1
ATOM 1282 C C . LYS A 1 168 ? 3.432 -5.704 9.133 1.00 85.44 168 LYS A C 1
ATOM 1284 O O . LYS A 1 168 ? 4.465 -5.843 8.486 1.00 85.44 168 LYS A O 1
ATOM 1289 N N . THR A 1 169 ? 2.237 -6.018 8.627 1.00 83.81 169 THR A N 1
ATOM 1290 C CA . THR A 1 169 ? 2.042 -6.601 7.283 1.00 83.81 169 THR A CA 1
ATOM 1291 C C . THR A 1 169 ? 2.471 -5.639 6.175 1.00 83.81 169 THR A C 1
ATOM 1293 O O . THR A 1 169 ? 3.127 -6.041 5.218 1.00 83.81 169 THR A O 1
ATOM 1296 N N . ALA A 1 170 ? 2.157 -4.353 6.332 1.00 80.94 170 ALA A N 1
ATOM 1297 C CA . ALA A 1 170 ? 2.597 -3.281 5.447 1.00 80.94 170 ALA A CA 1
ATOM 1298 C C . ALA A 1 170 ? 4.084 -2.922 5.631 1.00 80.94 170 ALA A C 1
ATOM 1300 O O . ALA A 1 170 ? 4.567 -1.996 4.983 1.00 80.94 170 ALA A O 1
ATOM 1301 N N . LYS A 1 171 ? 4.802 -3.635 6.512 1.00 78.94 171 LYS A N 1
ATOM 1302 C CA . LYS A 1 171 ? 6.201 -3.407 6.894 1.00 78.94 171 LYS A CA 1
ATOM 1303 C C . LYS A 1 171 ? 6.472 -2.030 7.501 1.00 78.94 171 LYS A C 1
ATOM 1305 O O . LYS A 1 171 ? 7.624 -1.644 7.560 1.00 78.94 171 LYS A O 1
ATOM 1310 N N . GLN A 1 172 ? 5.441 -1.323 7.970 1.00 81.81 172 GLN A N 1
ATOM 1311 C CA . GLN A 1 172 ? 5.490 0.016 8.581 1.00 81.81 172 GLN A CA 1
ATOM 1312 C C . GLN A 1 172 ? 5.932 0.019 10.048 1.00 81.81 172 GLN A C 1
ATOM 1314 O O . GLN A 1 172 ? 6.278 1.067 10.593 1.00 81.81 172 GLN A O 1
ATOM 1319 N N . MET A 1 173 ? 5.951 -1.153 10.676 1.00 84.50 173 MET A N 1
ATOM 1320 C CA . MET A 1 173 ? 6.385 -1.374 12.050 1.00 84.50 173 MET A CA 1
ATOM 1321 C C . MET A 1 173 ? 7.385 -2.527 12.086 1.00 84.50 173 MET A C 1
ATOM 1323 O O . MET A 1 173 ? 7.250 -3.479 11.313 1.00 84.50 173 MET A O 1
ATOM 1327 N N . ALA A 1 174 ? 8.370 -2.446 12.982 1.00 72.69 174 ALA A N 1
ATOM 1328 C CA . ALA A 1 174 ? 9.288 -3.553 13.227 1.00 72.69 174 ALA A CA 1
ATOM 1329 C C . ALA A 1 174 ? 8.511 -4.818 13.631 1.00 72.69 174 ALA A C 1
ATOM 1331 O O . ALA A 1 174 ? 7.639 -4.766 14.504 1.00 72.69 174 ALA A O 1
ATOM 1332 N N . VAL A 1 175 ? 8.816 -5.932 12.958 1.00 69.81 175 VAL A N 1
ATOM 1333 C CA . VAL A 1 175 ? 8.233 -7.255 13.239 1.00 69.81 175 VAL A CA 1
ATOM 1334 C C . VAL A 1 175 ? 8.893 -7.864 14.463 1.00 69.81 175 VAL A C 1
ATOM 1336 O O . VAL A 1 175 ? 10.143 -7.853 14.514 1.00 69.81 175 VAL A O 1
#

Radius of gyration: 46.03 Å; chains: 1; bounding box: 84×33×132 Å

pLDDT: mean 83.39, std 15.81, range [41.88, 98.12]

Sequence (175 aa):
MAEPRRTSTRRAVLSYEQVSVLTEFPELMVKDYQGIFADFVANADSIDSLEIRIITNEENIQINADNFEAHDTSNTEHGVAGVNVGTENFCTDVIGGVVLLMESVNDAIASTQEIVLVDIAAAPALYDQTYTQLMADMANDTKAKHNQLLIDLNAAITQINDMITKAKTAKQMAV